Protein AF-A0A7J8WFJ3-F1 (afdb_monomer_lite)

Sequence (54 aa):
MIVLQGRYTRHKEVINKSFEDETCDRRYDHYLVAWIKKYLSKVIRKNSAKKMIK

Structure (mmCIF, N/CA/C/O backbone):
data_AF-A0A7J8WFJ3-F1
#
_entry.id   AF-A0A7J8WFJ3-F1
#
loop_
_atom_site.group_PDB
_atom_site.id
_atom_site.type_symbol
_atom_site.label_atom_id
_atom_site.label_alt_id
_atom_site.label_comp_id
_atom_site.label_asym_id
_atom_site.label_entity_id
_atom_site.label_seq_id
_atom_site.pdbx_PDB_ins_code
_atom_site.Cartn_x
_atom_site.Cartn_y
_atom_site.Cartn_z
_atom_site.occupancy
_atom_site.B_iso_or_equiv
_atom_site.auth_seq_id
_atom_site.auth_comp_id
_atom_site.auth_asym_id
_atom_site.auth_atom_id
_atom_site.pdbx_PDB_model_num
ATOM 1 N N . MET A 1 1 ? 9.406 -2.026 -1.634 1.00 66.31 1 MET A N 1
ATOM 2 C CA . MET A 1 1 ? 9.484 -0.919 -2.613 1.00 66.31 1 MET A CA 1
ATOM 3 C C . MET A 1 1 ? 8.416 0.117 -2.262 1.00 66.31 1 MET A C 1
ATOM 5 O O . MET A 1 1 ? 7.425 -0.270 -1.649 1.00 66.31 1 MET A O 1
ATOM 9 N N . ILE A 1 2 ? 8.625 1.407 -2.547 1.00 76.38 2 ILE A N 1
ATOM 10 C CA . ILE A 1 2 ? 7.629 2.471 -2.307 1.00 76.38 2 ILE A CA 1
ATOM 11 C C . ILE A 1 2 ? 7.323 3.137 -3.649 1.00 76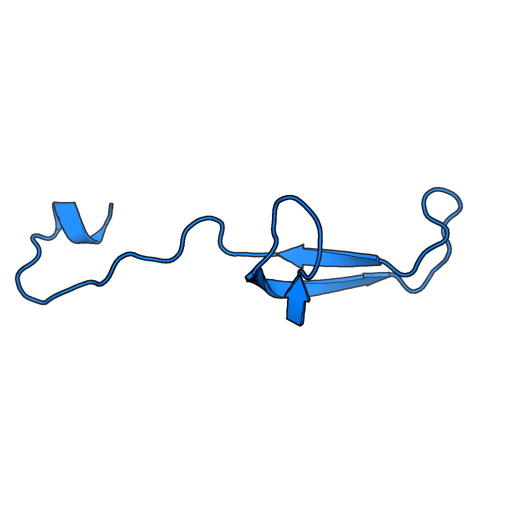.38 2 ILE A C 1
ATOM 13 O O . ILE A 1 2 ? 8.252 3.490 -4.371 1.00 76.38 2 ILE A O 1
ATOM 17 N N . VAL A 1 3 ? 6.042 3.327 -3.966 1.00 78.56 3 VAL A N 1
ATOM 18 C CA . VAL A 1 3 ? 5.624 4.059 -5.170 1.00 78.56 3 VAL A CA 1
ATOM 19 C C . VAL A 1 3 ? 5.911 5.545 -4.992 1.00 78.56 3 VAL A C 1
ATOM 21 O O . VAL A 1 3 ? 5.429 6.176 -4.044 1.00 78.56 3 VAL A O 1
ATOM 24 N N . LEU A 1 4 ? 6.696 6.100 -5.915 1.00 80.06 4 LEU A N 1
ATOM 25 C CA . LEU A 1 4 ? 7.133 7.495 -5.878 1.00 80.06 4 LEU A CA 1
ATOM 26 C C . LEU A 1 4 ? 6.166 8.453 -6.581 1.00 80.06 4 LEU A C 1
ATOM 28 O O . LEU A 1 4 ? 6.150 9.633 -6.240 1.00 80.06 4 LEU A O 1
ATOM 32 N N . GLN A 1 5 ? 5.350 7.977 -7.530 1.00 78.12 5 GLN A N 1
ATOM 33 C CA . GLN A 1 5 ? 4.482 8.833 -8.350 1.00 78.12 5 GLN A CA 1
ATOM 34 C C . GLN A 1 5 ? 3.126 8.174 -8.655 1.00 78.12 5 GLN A C 1
ATOM 36 O O . GLN A 1 5 ? 3.012 6.952 -8.704 1.00 78.12 5 GLN A O 1
ATOM 41 N N . GLY A 1 6 ? 2.081 8.988 -8.8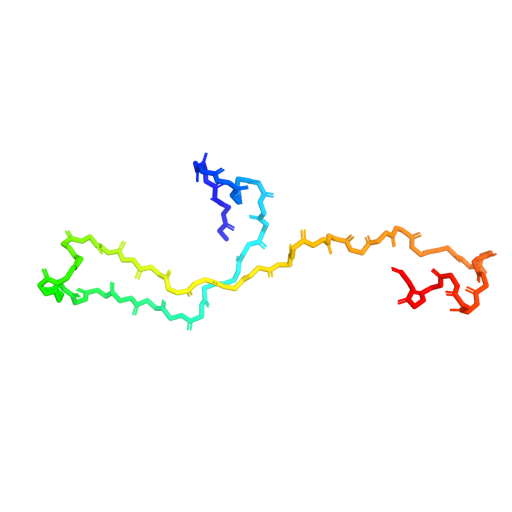36 1.00 81.88 6 GLY A N 1
ATOM 42 C CA . GLY A 1 6 ? 0.716 8.531 -9.123 1.00 81.88 6 GLY A CA 1
ATOM 43 C C . GLY A 1 6 ? -0.193 8.370 -7.893 1.00 81.88 6 GLY A C 1
ATOM 44 O O . GLY A 1 6 ? 0.118 8.793 -6.778 1.00 81.88 6 GLY A O 1
ATOM 45 N N . ARG A 1 7 ? -1.370 7.769 -8.104 1.00 81.69 7 ARG A N 1
ATOM 46 C CA . ARG A 1 7 ? -2.446 7.676 -7.095 1.00 81.69 7 ARG A CA 1
ATOM 47 C C . ARG A 1 7 ? -2.079 6.834 -5.866 1.00 81.69 7 ARG A C 1
ATOM 49 O O . ARG A 1 7 ? -2.643 7.052 -4.799 1.00 81.69 7 ARG A O 1
ATOM 56 N N . TYR A 1 8 ? -1.159 5.886 -6.017 1.00 80.12 8 TYR A N 1
ATOM 57 C CA . TYR A 1 8 ? -0.760 4.932 -4.973 1.00 80.12 8 TYR A CA 1
ATOM 58 C C . TYR A 1 8 ? 0.563 5.311 -4.291 1.00 80.12 8 TYR A C 1
ATOM 60 O O . TYR A 1 8 ? 1.218 4.486 -3.657 1.00 80.12 8 TYR A O 1
ATOM 68 N N . THR A 1 9 ? 0.955 6.582 -4.396 1.00 79.69 9 THR A N 1
ATOM 69 C CA . THR A 1 9 ? 2.149 7.123 -3.740 1.00 79.69 9 THR A CA 1
ATOM 70 C C . THR A 1 9 ? 2.171 6.830 -2.242 1.00 79.69 9 THR A C 1
ATOM 72 O O . THR A 1 9 ? 1.146 6.882 -1.565 1.00 79.69 9 THR A O 1
ATOM 75 N N . ARG A 1 10 ? 3.364 6.531 -1.707 1.00 79.69 10 ARG A N 1
ATOM 76 C CA . ARG A 1 10 ? 3.606 6.212 -0.280 1.00 79.69 10 ARG A CA 1
ATOM 77 C C . ARG A 1 10 ? 2.950 4.926 0.251 1.00 79.69 10 ARG A C 1
ATOM 79 O O . ARG A 1 10 ? 3.042 4.663 1.454 1.00 79.69 10 ARG A O 1
ATOM 86 N N . HIS A 1 11 ? 2.351 4.085 -0.590 1.00 82.69 11 HIS A N 1
ATOM 87 C CA . HIS A 1 11 ? 1.984 2.732 -0.171 1.00 82.69 11 HIS A CA 1
ATOM 88 C C . HIS A 1 11 ? 3.227 1.832 -0.142 1.00 82.69 11 HIS A C 1
ATOM 90 O O . HIS A 1 11 ? 4.109 1.919 -0.997 1.00 82.69 11 HIS A O 1
ATOM 96 N N . LYS A 1 12 ? 3.322 0.993 0.896 1.00 83.06 12 LYS A N 1
ATOM 97 C CA . LYS A 1 12 ? 4.264 -0.119 0.931 1.00 83.06 12 LYS A CA 1
ATOM 98 C C . LYS A 1 12 ? 3.648 -1.229 0.112 1.00 83.06 12 LYS A C 1
ATOM 100 O O . LYS A 1 12 ? 2.543 -1.682 0.417 1.00 83.06 12 LYS A O 1
ATOM 105 N N . GLU A 1 13 ? 4.378 -1.650 -0.901 1.00 83.62 13 GLU A N 1
ATOM 106 C CA . GLU A 1 13 ? 3.884 -2.640 -1.835 1.00 83.62 13 GLU A CA 1
ATOM 107 C C . GLU A 1 13 ? 4.838 -3.826 -1.940 1.00 83.62 13 GLU A C 1
ATOM 109 O O . GLU A 1 13 ? 6.046 -3.714 -1.678 1.00 83.62 13 GLU A O 1
ATOM 114 N N . VAL A 1 14 ? 4.263 -4.967 -2.307 1.00 84.19 14 VAL A N 1
ATOM 115 C CA . VAL A 1 14 ? 4.954 -6.236 -2.514 1.00 84.19 14 VAL A CA 1
ATOM 116 C C . VAL A 1 14 ? 4.888 -6.570 -3.998 1.00 84.19 14 VAL A C 1
ATOM 118 O O . VAL A 1 14 ? 3.811 -6.584 -4.596 1.00 84.19 14 VAL A O 1
ATOM 121 N N . ILE A 1 15 ? 6.051 -6.828 -4.594 1.00 84.94 15 ILE A N 1
ATOM 122 C CA . ILE A 1 15 ? 6.155 -7.249 -5.992 1.00 84.94 15 ILE A CA 1
ATOM 123 C C . ILE A 1 15 ? 5.652 -8.687 -6.081 1.00 84.94 15 ILE A C 1
ATOM 125 O O . ILE A 1 15 ? 6.150 -9.557 -5.372 1.00 84.94 15 ILE A O 1
ATOM 129 N N . ASN A 1 16 ? 4.663 -8.923 -6.936 1.00 83.69 16 ASN A N 1
ATOM 130 C CA . ASN A 1 16 ? 4.108 -10.252 -7.163 1.00 83.69 16 ASN A CA 1
ATOM 131 C C . ASN A 1 16 ? 4.773 -10.917 -8.375 1.00 83.69 16 ASN A C 1
ATOM 133 O O . ASN A 1 16 ? 5.121 -12.093 -8.335 1.00 83.69 16 ASN A O 1
ATOM 137 N N . LYS A 1 17 ? 4.991 -10.149 -9.451 1.00 84.44 17 LYS A N 1
ATOM 138 C CA . LYS A 1 17 ? 5.695 -10.622 -10.645 1.00 84.44 17 LYS A CA 1
ATOM 139 C C . LYS A 1 17 ? 6.431 -9.482 -11.340 1.00 84.44 17 LYS A C 1
ATOM 141 O O . LYS A 1 17 ? 5.874 -8.396 -11.491 1.00 84.44 17 LYS A O 1
ATOM 146 N N . SER A 1 18 ? 7.655 -9.757 -11.767 1.00 82.12 18 SER A N 1
ATOM 147 C CA . SER A 1 18 ? 8.463 -8.877 -12.612 1.00 82.12 18 SER A CA 1
ATOM 148 C C . SER A 1 18 ? 8.257 -9.258 -14.074 1.00 82.12 18 SER A C 1
ATOM 150 O O . SER A 1 18 ? 8.264 -10.449 -14.395 1.00 82.12 18 SER A O 1
ATOM 152 N N . PHE A 1 19 ? 8.055 -8.272 -14.942 1.00 78.25 19 PHE A N 1
ATOM 153 C CA . PHE A 1 19 ? 8.033 -8.464 -16.387 1.00 78.25 19 PHE A CA 1
ATOM 154 C C . PHE A 1 19 ? 9.192 -7.668 -16.981 1.00 78.25 19 PHE A C 1
ATOM 156 O O . PHE A 1 19 ? 9.138 -6.443 -17.022 1.00 78.25 19 PHE A O 1
ATOM 163 N N . GLU A 1 20 ? 10.230 -8.393 -17.389 1.00 72.00 20 GLU A N 1
ATOM 164 C CA . GLU A 1 20 ? 11.423 -7.859 -18.071 1.00 72.00 20 GLU A CA 1
ATOM 165 C C . GLU A 1 20 ? 11.332 -8.036 -19.594 1.00 72.00 20 GLU A C 1
ATOM 167 O O . GLU A 1 20 ? 12.286 -7.794 -20.323 1.00 72.00 20 GLU A O 1
ATOM 172 N N . ASP A 1 21 ? 10.187 -8.522 -20.077 1.00 67.94 21 ASP A N 1
ATOM 173 C CA . ASP A 1 21 ? 9.964 -8.792 -21.489 1.00 67.94 21 ASP A CA 1
ATOM 174 C C . ASP A 1 21 ? 9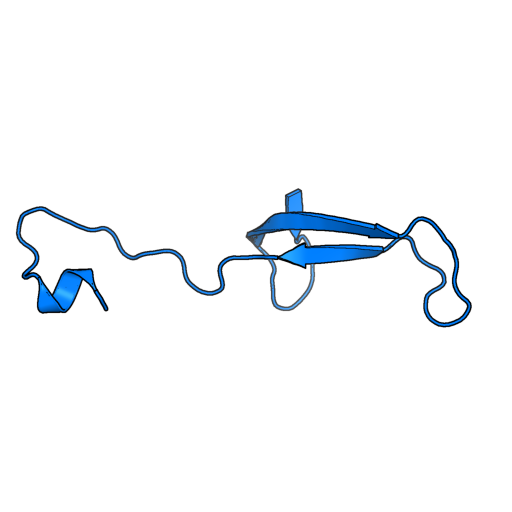.196 -7.607 -22.084 1.00 67.94 21 ASP A C 1
ATOM 176 O O . ASP A 1 21 ? 8.050 -7.342 -21.689 1.00 67.94 21 ASP A O 1
ATOM 180 N N . GLU A 1 22 ? 9.837 -6.881 -23.008 1.00 62.09 22 GLU A N 1
ATOM 181 C CA . GLU A 1 22 ? 9.266 -5.771 -23.784 1.00 62.09 22 GLU A CA 1
ATOM 182 C C . GLU A 1 22 ? 8.191 -6.297 -24.744 1.00 62.09 22 GLU A C 1
ATOM 184 O O . GLU A 1 22 ? 8.292 -6.281 -25.972 1.00 62.09 22 GLU A O 1
ATOM 189 N N . THR A 1 23 ? 7.104 -6.787 -24.166 1.00 64.69 23 THR A N 1
ATOM 190 C CA . THR A 1 23 ? 5.888 -7.094 -24.899 1.00 64.69 23 THR A CA 1
ATOM 191 C C . THR A 1 23 ? 5.362 -5.805 -25.524 1.00 64.69 23 THR A C 1
ATOM 193 O O . THR A 1 23 ? 5.340 -4.745 -24.898 1.00 64.69 23 THR A O 1
ATOM 196 N N . CYS A 1 24 ? 4.936 -5.888 -26.787 1.00 64.50 24 CYS A N 1
ATOM 197 C CA . CYS A 1 24 ? 4.632 -4.732 -27.641 1.00 64.50 24 CYS A CA 1
ATOM 198 C C . CYS A 1 24 ? 3.603 -3.738 -27.047 1.00 64.50 24 CYS A C 1
ATOM 200 O O . CYS A 1 24 ? 3.544 -2.589 -27.485 1.00 64.50 24 CYS A O 1
ATOM 202 N N . ASP A 1 25 ? 2.821 -4.169 -26.049 1.00 69.75 25 ASP A N 1
ATOM 203 C CA . ASP A 1 25 ? 1.844 -3.365 -25.304 1.00 69.75 25 ASP A CA 1
ATOM 204 C C . ASP A 1 25 ? 2.496 -2.373 -24.318 1.00 69.75 25 ASP A C 1
ATOM 206 O O . ASP A 1 25 ? 1.959 -1.290 -24.082 1.00 69.75 25 ASP A O 1
ATOM 210 N N . ARG A 1 26 ? 3.666 -2.701 -23.740 1.00 70.00 26 ARG A N 1
ATOM 211 C CA . ARG A 1 26 ? 4.356 -1.868 -22.737 1.00 70.00 26 ARG A CA 1
ATOM 212 C C . ARG A 1 26 ? 5.875 -1.972 -22.867 1.00 70.00 26 ARG A C 1
ATOM 214 O 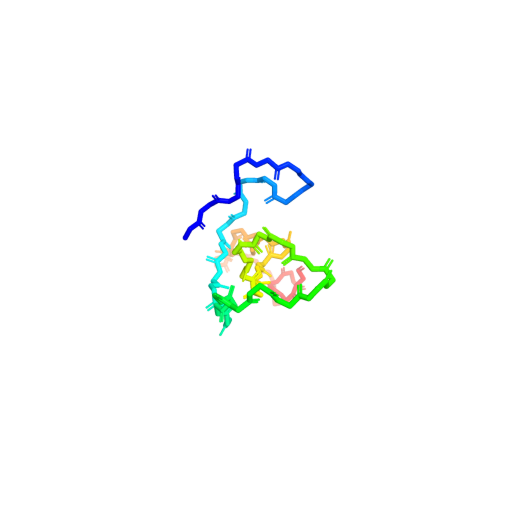O . ARG A 1 26 ? 6.492 -2.897 -22.359 1.00 70.00 26 ARG A O 1
ATOM 221 N N . ARG A 1 27 ? 6.476 -0.943 -23.470 1.00 72.75 27 ARG A N 1
ATOM 222 C CA . ARG A 1 27 ? 7.930 -0.797 -23.704 1.00 72.75 27 ARG A CA 1
ATOM 223 C C . ARG A 1 27 ? 8.749 -0.408 -22.459 1.00 72.75 27 ARG A C 1
ATOM 225 O O . ARG A 1 27 ? 9.772 0.250 -22.578 1.00 72.75 27 ARG A O 1
ATOM 232 N N . TYR A 1 28 ? 8.249 -0.695 -21.262 1.00 75.56 28 TYR A N 1
ATOM 233 C CA . TYR A 1 28 ? 8.956 -0.399 -20.017 1.00 75.56 28 TYR A CA 1
ATOM 234 C C . TYR A 1 28 ? 8.863 -1.593 -19.084 1.00 75.56 28 TYR A C 1
ATOM 236 O O . TYR A 1 28 ? 7.788 -2.195 -18.960 1.00 75.56 28 TYR A O 1
ATOM 244 N N . ASP A 1 29 ? 9.958 -1.856 -18.374 1.00 74.62 29 ASP A N 1
ATOM 245 C CA . ASP A 1 29 ? 9.988 -2.821 -17.283 1.00 74.62 29 ASP A CA 1
ATOM 246 C C . ASP A 1 29 ? 8.925 -2.450 -16.261 1.00 74.62 29 ASP A C 1
ATOM 248 O O . ASP A 1 29 ? 8.928 -1.372 -15.651 1.00 74.62 29 ASP A O 1
ATOM 252 N N . HIS A 1 30 ? 7.969 -3.351 -16.100 1.00 82.38 30 HIS A N 1
ATOM 253 C CA . HIS A 1 30 ? 6.847 -3.135 -15.217 1.00 82.38 30 HIS A CA 1
ATOM 254 C C . HIS A 1 30 ? 6.654 -4.337 -14.313 1.00 82.38 30 HIS A C 1
ATOM 256 O O . HIS A 1 30 ? 6.916 -5.491 -14.647 1.00 82.38 30 HIS A O 1
ATOM 262 N N . TYR A 1 31 ? 6.169 -4.038 -13.119 1.00 83.62 31 TYR A N 1
ATOM 263 C CA . TYR A 1 31 ? 5.960 -5.023 -12.081 1.00 83.62 31 TYR A CA 1
ATOM 264 C C . TYR A 1 31 ? 4.465 -5.114 -11.815 1.00 83.62 31 TYR A C 1
ATOM 266 O O . TYR A 1 31 ? 3.779 -4.098 -11.674 1.00 83.62 31 TYR A O 1
ATOM 274 N N . LEU A 1 32 ? 3.949 -6.337 -11.721 1.00 85.00 32 LEU A N 1
ATOM 275 C CA . LEU A 1 32 ? 2.660 -6.556 -11.089 1.00 85.00 32 LEU A CA 1
ATOM 276 C C . LEU A 1 32 ? 2.868 -6.452 -9.586 1.00 85.00 32 LEU A C 1
ATOM 278 O O . LEU A 1 32 ? 3.594 -7.247 -8.983 1.00 85.00 32 LEU A O 1
ATOM 282 N N . VAL A 1 33 ? 2.215 -5.466 -8.989 1.00 85.94 33 VAL A N 1
ATOM 283 C CA . VAL A 1 33 ? 2.409 -5.116 -7.591 1.00 85.94 33 VAL A CA 1
ATOM 284 C C . VAL A 1 33 ? 1.096 -5.247 -6.827 1.00 85.94 33 VAL A C 1
ATOM 286 O O . VAL A 1 33 ? 0.037 -4.846 -7.308 1.00 85.94 33 VAL A O 1
ATOM 289 N N . ALA A 1 34 ? 1.170 -5.828 -5.631 1.00 87.56 34 ALA A N 1
ATOM 290 C CA . ALA A 1 34 ? 0.066 -5.901 -4.686 1.00 87.56 34 ALA A CA 1
ATOM 291 C C . ALA A 1 34 ? 0.345 -4.981 -3.492 1.00 87.56 34 ALA A C 1
ATOM 293 O O . ALA A 1 34 ? 1.452 -4.953 -2.947 1.00 87.56 34 ALA A O 1
ATOM 294 N N . TRP A 1 35 ? -0.673 -4.251 -3.044 1.00 85.00 35 TRP A N 1
ATOM 295 C CA . TRP A 1 35 ? -0.564 -3.363 -1.889 1.00 85.00 35 TRP A CA 1
ATOM 296 C C . TRP A 1 35 ? -1.798 -3.433 -0.996 1.00 85.00 35 TRP A C 1
ATOM 298 O O . TRP A 1 35 ? -2.868 -3.910 -1.377 1.00 85.00 35 TRP A O 1
ATOM 308 N N . ILE A 1 36 ? -1.652 -2.890 0.212 1.00 85.31 36 ILE A N 1
ATOM 309 C CA . ILE A 1 36 ? -2.759 -2.719 1.150 1.00 85.31 36 ILE A CA 1
ATOM 310 C C . ILE A 1 36 ? -3.360 -1.327 0.936 1.00 85.31 36 ILE A C 1
ATOM 312 O O . ILE A 1 36 ? -2.707 -0.308 1.175 1.00 85.31 36 ILE A O 1
ATOM 316 N N . LYS A 1 37 ? -4.619 -1.268 0.483 1.00 80.69 37 LYS A N 1
ATOM 317 C CA . LYS A 1 37 ? -5.316 -0.001 0.185 1.00 80.69 37 LYS A CA 1
ATOM 318 C C . LYS A 1 37 ? -5.535 0.873 1.424 1.00 80.69 37 LYS A C 1
ATOM 320 O O . LYS A 1 37 ? -5.468 2.092 1.329 1.00 80.69 37 LYS A O 1
AT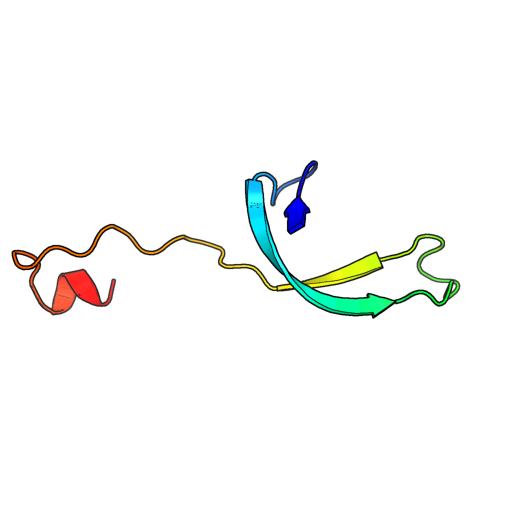OM 325 N N . LYS A 1 38 ? -5.819 0.268 2.576 1.00 85.19 38 LYS A N 1
ATOM 326 C CA . LYS A 1 38 ? -5.998 0.967 3.852 1.00 85.19 38 LYS A CA 1
ATOM 327 C C . LYS A 1 38 ? -5.215 0.224 4.919 1.00 85.19 38 LYS A C 1
ATOM 329 O O . LYS A 1 38 ? -5.510 -0.935 5.192 1.00 85.19 38 LYS A O 1
ATOM 334 N N . TYR A 1 39 ? -4.238 0.891 5.523 1.00 85.56 39 TYR A N 1
ATOM 335 C CA . TYR A 1 39 ? -3.547 0.327 6.675 1.00 85.56 39 TYR A CA 1
ATOM 336 C C . TYR A 1 39 ? -4.529 0.117 7.824 1.00 85.56 39 TYR A C 1
ATOM 338 O O . TYR A 1 39 ? -5.419 0.943 8.062 1.00 85.56 39 TYR A O 1
ATOM 346 N N . LEU A 1 40 ? -4.365 -1.000 8.529 1.00 85.88 40 LEU A N 1
ATOM 347 C CA . LEU A 1 40 ? -5.183 -1.301 9.692 1.00 85.88 40 LEU A CA 1
ATOM 348 C C . LEU A 1 40 ? -5.051 -0.172 10.713 1.00 85.88 40 LEU A C 1
ATOM 350 O O . LEU A 1 40 ? -3.962 0.330 10.995 1.00 85.88 40 LEU A O 1
ATOM 354 N N . SER A 1 41 ? -6.194 0.248 11.244 1.00 87.94 41 SER A N 1
ATOM 355 C CA . SER A 1 41 ? -6.217 1.240 12.312 1.00 87.94 41 SER A CA 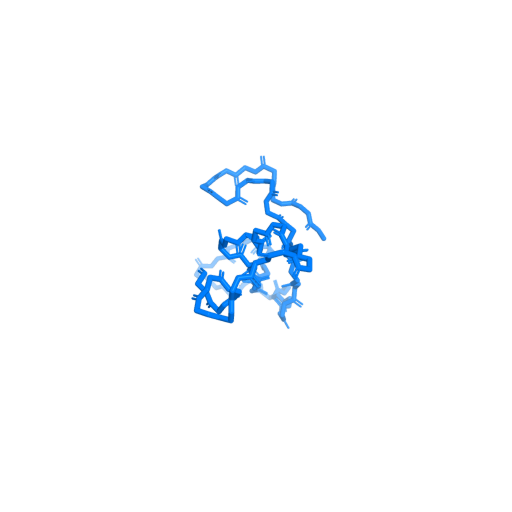1
ATOM 356 C C . SER A 1 41 ? -5.642 0.623 13.583 1.00 87.94 41 SER A C 1
ATOM 358 O O . SER A 1 41 ? -5.757 -0.581 13.805 1.00 87.94 41 SER A O 1
ATOM 360 N N . LYS A 1 42 ? -5.017 1.444 14.431 1.00 90.12 42 LYS A N 1
ATOM 361 C CA . LYS A 1 42 ? -4.403 0.973 15.675 1.00 90.12 42 LYS A CA 1
ATOM 362 C C . LYS A 1 42 ? -5.429 0.220 16.528 1.00 90.12 42 LYS A C 1
ATOM 364 O O . LYS A 1 42 ? -6.397 0.803 17.021 1.00 90.12 42 LYS A O 1
ATOM 369 N N . VAL A 1 43 ? -5.185 -1.070 16.730 1.00 91.00 43 VAL A N 1
ATOM 370 C CA . VAL A 1 43 ? -5.997 -1.914 17.604 1.00 91.00 43 VAL A CA 1
ATOM 371 C C . VAL A 1 43 ? -5.473 -1.775 19.033 1.00 91.00 43 VAL A C 1
ATOM 373 O O . VAL A 1 43 ? -4.287 -1.961 19.290 1.00 91.00 43 VAL A O 1
ATOM 376 N N . ILE A 1 44 ? -6.352 -1.406 19.967 1.00 92.44 44 ILE A N 1
ATOM 377 C CA . ILE A 1 44 ? -6.042 -1.293 21.399 1.00 92.44 44 ILE A CA 1
ATOM 378 C C . ILE A 1 44 ? -6.903 -2.273 22.197 1.00 92.44 44 ILE A C 1
ATOM 380 O O . ILE A 1 44 ? -8.042 -2.529 21.816 1.00 92.44 44 ILE A O 1
ATOM 384 N N . ARG A 1 45 ? -6.408 -2.755 23.349 1.00 88.94 45 ARG A N 1
ATOM 385 C CA . ARG A 1 45 ? -7.130 -3.711 24.222 1.00 88.94 45 ARG A CA 1
ATOM 386 C C . ARG A 1 45 ? -8.522 -3.227 24.657 1.00 88.94 45 ARG A C 1
ATOM 388 O O . ARG A 1 45 ? -9.382 -4.033 24.970 1.00 88.94 45 ARG A O 1
ATOM 395 N N . LYS A 1 46 ? -8.741 -1.909 24.676 1.00 91.88 46 LYS A N 1
ATOM 396 C CA . LYS A 1 46 ? -10.024 -1.281 25.035 1.00 91.88 46 LYS A CA 1
ATOM 397 C C . LYS A 1 46 ? -11.073 -1.328 23.910 1.00 91.88 46 LYS A C 1
ATOM 399 O O . LYS A 1 46 ? -12.215 -0.948 24.145 1.00 91.88 46 LYS A O 1
ATOM 404 N N . ASN A 1 47 ? -10.706 -1.718 22.687 1.00 88.38 47 ASN A N 1
ATOM 405 C CA . ASN A 1 47 ? -11.656 -1.794 21.579 1.00 88.38 47 ASN A CA 1
ATOM 406 C C . ASN A 1 47 ? -12.578 -3.009 21.746 1.00 88.38 47 ASN A C 1
ATOM 408 O O . ASN A 1 47 ? -12.129 -4.095 22.095 1.00 88.38 47 ASN A O 1
ATOM 412 N N . SER A 1 48 ? -13.867 -2.832 21.448 1.00 84.62 48 SER A N 1
ATOM 413 C CA . SER A 1 48 ? -14.814 -3.945 21.366 1.00 84.62 48 SER A CA 1
ATOM 414 C C . SER A 1 48 ? -14.558 -4.793 20.116 1.00 84.62 48 SER A C 1
ATOM 416 O O . SER A 1 48 ? -14.088 -4.277 19.099 1.00 84.62 48 SER A O 1
ATOM 418 N N . ALA A 1 49 ? -14.926 -6.079 20.150 1.00 85.94 49 ALA A N 1
ATOM 419 C CA . ALA A 1 49 ? -14.706 -7.008 19.034 1.00 85.94 49 ALA A CA 1
ATOM 420 C C . ALA A 1 49 ? -15.288 -6.496 17.700 1.00 85.94 49 ALA A C 1
ATOM 422 O O . ALA A 1 49 ? -14.634 -6.561 16.662 1.00 85.94 49 ALA A O 1
ATOM 423 N N . LYS A 1 50 ? -16.473 -5.868 17.741 1.00 86.38 50 LYS A N 1
ATOM 424 C CA . LYS A 1 50 ? -17.116 -5.254 16.564 1.00 86.38 50 LYS A CA 1
ATOM 425 C C . LYS A 1 50 ? -16.285 -4.122 15.944 1.00 86.38 50 LYS A C 1
ATOM 427 O O . LYS A 1 50 ? -16.360 -3.897 14.743 1.00 86.38 50 LYS A O 1
ATOM 432 N N . LYS A 1 51 ? -15.506 -3.402 16.757 1.00 85.12 51 LYS A N 1
ATOM 433 C CA . LYS A 1 51 ? -14.638 -2.300 16.316 1.00 85.12 51 LYS A CA 1
ATOM 434 C C . LYS A 1 51 ? -13.270 -2.789 15.830 1.00 85.12 51 LYS A C 1
ATOM 436 O O . LYS A 1 51 ? -12.620 -2.065 15.095 1.00 85.12 51 LYS A O 1
ATOM 441 N N . MET A 1 52 ? -12.829 -3.980 16.240 1.00 83.12 52 MET A N 1
ATOM 442 C CA . MET A 1 52 ? -11.549 -4.561 15.808 1.00 83.12 52 MET A CA 1
ATOM 443 C C . MET A 1 52 ? -11.598 -5.118 14.382 1.00 83.12 52 MET A C 1
ATOM 445 O O . MET A 1 52 ? -10.586 -5.105 13.693 1.00 83.12 52 MET A O 1
ATOM 449 N N . ILE A 1 53 ? -12.761 -5.615 13.961 1.00 82.06 53 ILE A N 1
ATOM 450 C CA . ILE A 1 53 ? -12.964 -6.243 12.645 1.00 82.06 53 ILE A CA 1
ATOM 451 C C . ILE A 1 53 ? -13.192 -5.189 11.541 1.00 82.06 53 ILE A C 1
ATOM 453 O O . ILE A 1 53 ? -13.046 -5.484 10.358 1.00 82.06 53 ILE A O 1
ATOM 457 N N . LYS A 1 54 ? -13.550 -3.960 11.925 1.00 69.94 54 LYS A N 1
ATOM 458 C CA . LYS A 1 54 ? -13.901 -2.858 11.020 1.00 69.94 54 LYS A CA 1
ATOM 459 C C . LYS A 1 54 ? -12.700 -1.968 10.691 1.00 69.94 54 LYS A C 1
ATOM 461 O O . LYS A 1 54 ? -12.612 -1.500 9.531 1.00 69.94 54 LYS A O 1
#

InterPro domains:
  IPR001141 Large ribosomal subunit protein eL27 [PTHR10497] (1-54)
  IPR038655 Large ribosomal subunit protein eL27 superfamily [G3DSA:2.30.30.770] (1-54)

Foldseek 3Di:
DADCDDDRGGWDKDFPDWDPDCDVVDNDTDTDIDTDPDDQDDDDPPDDPVRNVD

Secondary structure (DSSP, 8-state):
-B--SSTTTT-BEEEEEEE-S--TT--S-EEEEEE-SSPPP---TTS-HHHH--

Radius of gyration: 17.15 Å; chains: 1; bounding box: 28×20×53 Å

Organism: NCBI:txid34286

pLDDT: mean 80.8, std 7.27, range [62.09, 92.44]